Protein AF-U1ZRQ1-F1 (afdb_monomer_lite)

Secondary structure (DSSP, 8-state):
--EEEEEETTEEEETT------TT-----B-SS-EE-----S-S--

Sequence (46 aa):
MLEGSLQDERGVYPAGSWLRYPAQFSHRPGSAEGCLVWCKTGHLAP

Radius of gyration: 11.08 Å; chains: 1; bounding box: 22×17×28 Å

Foldseek 3Di:
DCAAWKAWPVGIAHHPDDDDDAPPDDTDIDGPVDDDDDDDDDPHDD

Structure (mmCIF, N/CA/C/O backbone):
data_AF-U1ZRQ1-F1
#
_entry.id   AF-U1ZRQ1-F1
#
loop_
_atom_site.group_PDB
_atom_site.id
_atom_site.type_symbol
_atom_site.label_atom_id
_atom_site.label_alt_id
_atom_site.label_comp_id
_atom_site.label_asym_id
_atom_site.label_entity_id
_atom_site.label_seq_id
_atom_site.pdbx_PDB_ins_code
_atom_site.Cartn_x
_atom_site.Cartn_y
_atom_site.Cartn_z
_atom_site.occupancy
_atom_site.B_iso_or_equiv
_atom_site.auth_seq_id
_atom_site.auth_comp_id
_atom_site.auth_asym_id
_atom_site.auth_atom_id
_atom_site.pdbx_PDB_model_num
ATOM 1 N N . MET A 1 1 ? -2.381 -4.915 3.267 1.00 96.69 1 MET A N 1
ATOM 2 C CA . MET A 1 1 ? -2.486 -4.048 4.455 1.00 96.69 1 MET A CA 1
ATOM 3 C C . MET A 1 1 ? -2.564 -4.991 5.624 1.00 96.69 1 MET A C 1
ATOM 5 O O . MET A 1 1 ? -3.439 -5.851 5.612 1.00 96.69 1 MET A O 1
ATOM 9 N N . LEU A 1 2 ? -1.587 -4.925 6.525 1.00 97.44 2 LEU A N 1
ATOM 10 C CA . LEU A 1 2 ? -1.533 -5.809 7.688 1.00 97.44 2 LEU A CA 1
ATOM 11 C C . LEU A 1 2 ? -2.507 -5.314 8.764 1.00 97.44 2 LEU A C 1
ATOM 13 O O . LEU A 1 2 ? -3.262 -6.113 9.300 1.00 97.44 2 LEU A O 1
ATOM 17 N N . GLU A 1 3 ? -2.554 -3.998 8.993 1.00 98.25 3 GLU A N 1
ATOM 18 C CA . GLU A 1 3 ? -3.457 -3.341 9.949 1.00 98.25 3 GLU A CA 1
ATOM 19 C C . GLU A 1 3 ? -3.926 -1.980 9.402 1.00 98.25 3 GLU A C 1
ATOM 21 O O . GLU A 1 3 ? -3.225 -1.365 8.592 1.00 98.25 3 GLU A O 1
ATOM 26 N N . GLY A 1 4 ? -5.095 -1.501 9.844 1.00 97.75 4 GLY A N 1
ATOM 27 C CA . GLY A 1 4 ? -5.678 -0.216 9.430 1.00 97.75 4 GLY A CA 1
ATOM 28 C C . GLY A 1 4 ? -6.143 -0.175 7.969 1.00 97.75 4 GLY A C 1
ATOM 29 O O . GLY A 1 4 ? -6.421 -1.209 7.358 1.00 97.75 4 GLY A O 1
ATOM 30 N N . SER A 1 5 ? -6.229 1.028 7.394 1.00 98.06 5 SER A N 1
ATOM 31 C CA . SER A 1 5 ? -6.618 1.239 5.992 1.00 98.06 5 SER A CA 1
ATOM 32 C C . SER A 1 5 ? -5.696 2.218 5.272 1.00 98.06 5 SER A C 1
ATOM 34 O O . SER A 1 5 ? -5.335 3.257 5.826 1.00 98.06 5 SER A O 1
ATOM 36 N N . LEU A 1 6 ? -5.371 1.919 4.016 1.00 97.62 6 LEU A N 1
ATOM 37 C CA . LEU A 1 6 ? -4.720 2.860 3.102 1.00 97.62 6 LEU A CA 1
ATOM 38 C C . LEU A 1 6 ? -5.778 3.520 2.214 1.00 97.62 6 LEU A C 1
ATOM 40 O O . LEU A 1 6 ? -6.771 2.882 1.886 1.00 97.62 6 LEU A O 1
ATOM 44 N N . GLN A 1 7 ? -5.553 4.748 1.771 1.00 97.81 7 GLN A N 1
ATOM 45 C CA . GLN A 1 7 ? -6.364 5.410 0.753 1.00 97.81 7 GLN A CA 1
ATOM 46 C C . GLN A 1 7 ? -5.482 6.056 -0.316 1.00 97.81 7 GLN A C 1
ATOM 48 O O . GLN A 1 7 ? -4.391 6.535 -0.010 1.00 97.81 7 GLN A O 1
ATOM 53 N N . ASP A 1 8 ? -5.958 6.078 -1.554 1.00 95.50 8 ASP A 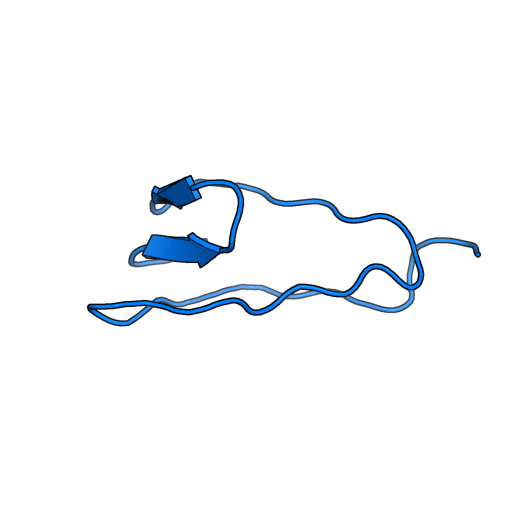N 1
ATOM 54 C CA . ASP A 1 8 ? -5.362 6.823 -2.666 1.00 95.50 8 ASP A CA 1
ATOM 55 C C . ASP A 1 8 ? -6.460 7.439 -3.552 1.00 95.50 8 ASP A C 1
ATOM 57 O O . ASP A 1 8 ? -7.626 7.515 -3.156 1.00 95.50 8 ASP A O 1
ATOM 61 N N . GLU A 1 9 ? -6.108 7.898 -4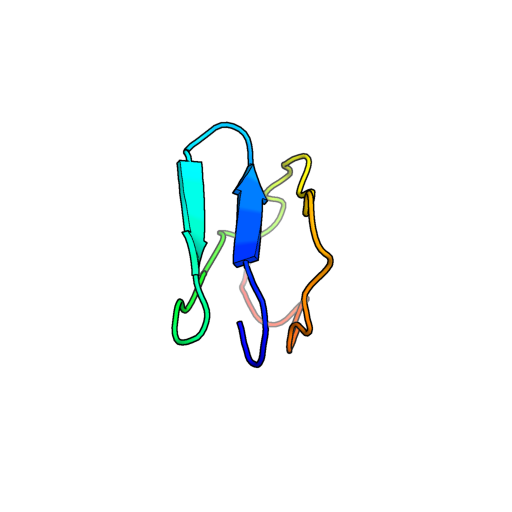.754 1.00 95.69 9 GLU A N 1
ATOM 62 C CA . GLU A 1 9 ? -7.041 8.553 -5.677 1.00 95.69 9 GLU A CA 1
ATOM 63 C C . GLU A 1 9 ? -8.147 7.615 -6.201 1.00 95.69 9 GLU A C 1
ATOM 65 O O . GLU A 1 9 ? -9.101 8.077 -6.827 1.00 95.69 9 GLU A O 1
ATOM 70 N N . ARG A 1 10 ? -8.024 6.300 -5.979 1.00 93.62 10 ARG A N 1
ATOM 71 C CA . ARG A 1 10 ? -8.935 5.262 -6.478 1.00 93.62 10 ARG A CA 1
ATOM 72 C C . ARG A 1 10 ? -9.832 4.680 -5.388 1.00 93.62 10 ARG A C 1
ATOM 74 O O . ARG A 1 10 ? -10.809 4.013 -5.725 1.00 93.62 10 ARG A O 1
ATOM 81 N N . GLY A 1 11 ? -9.543 4.928 -4.110 1.00 95.38 11 GLY A N 1
ATOM 82 C CA . GLY A 1 11 ? -10.419 4.528 -3.011 1.00 95.38 11 GLY A CA 1
ATOM 83 C C . GLY A 1 11 ? -9.692 4.173 -1.720 1.00 95.38 11 GLY A C 1
ATOM 84 O O . GLY A 1 11 ? -8.560 4.588 -1.482 1.00 95.38 11 GLY A O 1
ATOM 85 N N . VAL A 1 12 ? -10.388 3.411 -0.873 1.00 97.38 12 VAL A N 1
ATOM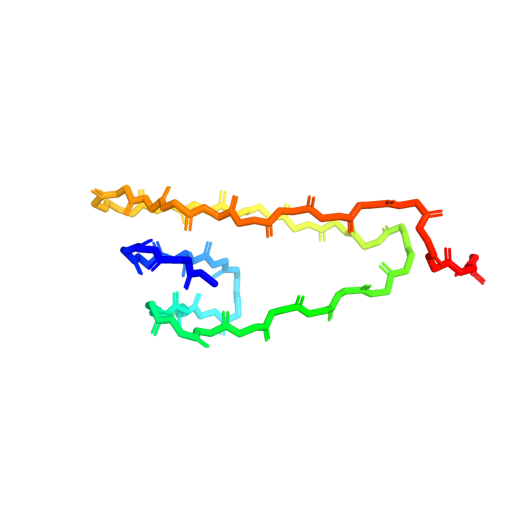 86 C CA . VAL A 1 12 ? -9.924 2.974 0.448 1.00 97.38 12 VAL A CA 1
ATOM 87 C C . VAL A 1 12 ? -9.715 1.461 0.447 1.00 97.38 12 VAL A C 1
ATOM 89 O O . VAL A 1 12 ? -10.571 0.701 -0.004 1.00 97.38 12 VAL A O 1
ATOM 92 N N . TYR A 1 13 ? -8.588 1.028 0.999 1.00 97.62 13 TYR A N 1
ATOM 93 C CA . TYR A 1 13 ? -8.133 -0.355 1.052 1.00 97.62 13 TYR A CA 1
ATOM 94 C C . TYR A 1 13 ? -7.968 -0.783 2.519 1.00 97.62 13 TYR A C 1
ATOM 96 O O . TYR A 1 13 ? -6.958 -0.440 3.147 1.00 97.62 13 TYR A O 1
ATOM 104 N N . PRO A 1 14 ? -8.943 -1.508 3.099 1.00 97.94 14 PRO A N 1
ATOM 105 C CA . PRO A 1 14 ? -8.895 -1.942 4.496 1.00 97.94 14 PRO A CA 1
ATOM 106 C C . PRO A 1 14 ? -7.871 -3.065 4.731 1.00 97.94 14 PRO A C 1
ATOM 108 O O . PRO A 1 14 ? -7.299 -3.624 3.786 1.00 97.94 14 PRO A O 1
ATOM 111 N N . ALA A 1 15 ? -7.657 -3.423 6.000 1.00 98.12 15 ALA A N 1
ATOM 112 C CA . ALA A 1 15 ? -6.831 -4.558 6.403 1.00 98.12 15 ALA A CA 1
ATOM 113 C C . ALA A 1 15 ? -7.231 -5.835 5.640 1.00 98.12 15 ALA A C 1
ATOM 115 O O . ALA A 1 15 ? -8.408 -6.095 5.399 1.00 98.12 15 ALA A O 1
ATOM 116 N N . GLY A 1 16 ? -6.232 -6.603 5.201 1.00 97.88 16 GLY A N 1
ATOM 117 C CA . GLY A 1 16 ? -6.417 -7.744 4.298 1.00 97.88 16 GLY A CA 1
ATOM 118 C C . GLY A 1 16 ? -6.344 -7.404 2.803 1.00 97.88 16 GLY A C 1
ATOM 119 O O . GLY A 1 16 ? -6.129 -8.304 1.995 1.00 97.88 16 GLY A O 1
ATOM 120 N N . SER A 1 17 ? -6.419 -6.126 2.410 1.00 97.81 17 SER A N 1
ATOM 121 C CA . SER A 1 17 ? -6.235 -5.734 1.003 1.00 97.81 17 SER A CA 1
ATOM 122 C C . SER A 1 17 ? -4.818 -6.033 0.512 1.00 97.81 17 SER A C 1
ATOM 124 O O . SER A 1 17 ? -3.841 -5.793 1.228 1.00 97.81 17 SER A O 1
ATOM 126 N N . TRP A 1 18 ? -4.687 -6.486 -0.734 1.00 97.19 18 TRP A N 1
ATOM 127 C CA . TRP A 1 18 ? -3.401 -6.650 -1.410 1.00 97.19 18 TRP A CA 1
ATOM 128 C C . TRP A 1 18 ? -3.368 -5.806 -2.679 1.00 97.19 18 TRP A C 1
ATOM 130 O O . TRP A 1 18 ? -4.245 -5.922 -3.532 1.00 97.19 18 TRP A O 1
ATOM 140 N N . LEU A 1 19 ? -2.354 -4.949 -2.786 1.00 95.50 19 LEU A N 1
ATOM 141 C CA . LEU A 1 19 ? -2.196 -4.018 -3.897 1.00 95.50 19 LEU A CA 1
ATOM 142 C C . LEU A 1 19 ? -0.963 -4.393 -4.704 1.00 95.50 19 LEU A C 1
ATOM 144 O O . LEU A 1 19 ? 0.105 -4.659 -4.148 1.00 95.50 19 LEU A O 1
ATOM 148 N N . ARG A 1 20 ? -1.115 -4.373 -6.027 1.00 95.69 20 ARG A N 1
ATOM 149 C CA . ARG A 1 20 ? -0.021 -4.558 -6.972 1.00 95.69 20 ARG A CA 1
ATOM 150 C C . ARG A 1 20 ? -0.073 -3.465 -8.020 1.00 95.69 20 ARG A C 1
ATOM 152 O O . ARG A 1 20 ? -1.065 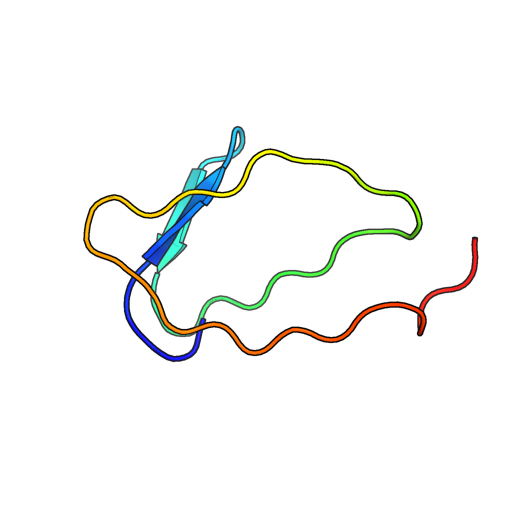-3.314 -8.725 1.00 95.69 20 ARG A O 1
ATOM 159 N N . TYR A 1 21 ? 1.038 -2.759 -8.142 1.00 94.69 21 TYR A N 1
ATOM 160 C CA . TYR A 1 21 ? 1.214 -1.686 -9.103 1.00 94.69 21 TYR A CA 1
ATOM 161 C C . TYR A 1 21 ? 2.254 -2.075 -10.155 1.00 94.69 21 TYR A C 1
ATOM 163 O O . TYR A 1 21 ? 3.176 -2.821 -9.821 1.00 94.69 21 TYR A O 1
ATOM 171 N N . PRO A 1 22 ? 2.119 -1.614 -11.413 1.00 95.00 22 PRO A N 1
ATOM 172 C CA . PRO A 1 22 ? 3.146 -1.819 -12.430 1.00 95.00 22 PRO A CA 1
ATOM 173 C C . PRO A 1 22 ? 4.450 -1.094 -12.062 1.00 95.00 22 PRO A C 1
ATOM 175 O O . PRO A 1 22 ? 4.470 -0.223 -11.186 1.00 95.00 22 PRO A O 1
ATOM 178 N N . ALA A 1 23 ? 5.553 -1.458 -12.723 1.00 94.88 23 ALA A N 1
ATOM 179 C CA . ALA A 1 23 ? 6.813 -0.743 -12.556 1.00 94.88 23 ALA A CA 1
ATOM 180 C C . ALA A 1 23 ? 6.634 0.746 -12.893 1.00 94.88 23 ALA A C 1
ATOM 182 O O . ALA A 1 23 ? 5.831 1.108 -13.749 1.00 94.88 23 ALA A O 1
ATOM 183 N N . GLN A 1 24 ? 7.366 1.607 -12.180 1.00 90.75 24 GLN A N 1
ATOM 184 C CA . GLN A 1 24 ? 7.331 3.070 -12.345 1.00 90.75 24 GLN A CA 1
ATOM 185 C C . GLN A 1 24 ? 5.971 3.728 -12.042 1.00 90.75 24 GLN A C 1
ATOM 187 O O . GLN A 1 24 ? 5.797 4.925 -12.270 1.00 90.75 24 GLN A O 1
ATOM 192 N N . PHE A 1 25 ? 5.011 2.983 -11.488 1.00 92.88 25 PHE A N 1
ATOM 193 C CA . PHE A 1 25 ? 3.749 3.553 -11.043 1.00 92.88 25 PHE A CA 1
ATOM 194 C C . PHE A 1 25 ? 3.959 4.553 -9.902 1.00 92.88 25 PHE A C 1
ATOM 196 O O . PHE A 1 25 ? 4.693 4.284 -8.951 1.00 92.88 25 PHE A O 1
ATOM 203 N N . SER A 1 26 ? 3.255 5.680 -9.979 1.00 91.44 26 SER A N 1
ATOM 204 C CA . SER A 1 26 ? 3.255 6.728 -8.964 1.00 91.44 26 SER A CA 1
ATOM 205 C C . SER A 1 26 ? 1.820 7.037 -8.543 1.00 91.44 26 SER A C 1
ATOM 207 O O . SER A 1 26 ? 0.925 7.100 -9.384 1.00 91.44 26 SER A O 1
ATOM 209 N N . HIS A 1 27 ? 1.616 7.201 -7.242 1.00 92.00 27 HIS A N 1
ATOM 210 C CA . HIS A 1 27 ? 0.359 7.596 -6.604 1.00 92.00 27 HIS A CA 1
ATOM 211 C C . HIS A 1 27 ? 0.680 8.299 -5.278 1.00 92.00 27 HIS A C 1
ATOM 213 O O . HIS A 1 27 ? 1.836 8.308 -4.840 1.00 92.00 27 HIS A O 1
ATOM 219 N N . ARG A 1 28 ? -0.324 8.891 -4.629 1.00 94.25 28 ARG A N 1
ATOM 220 C CA . ARG A 1 28 ? -0.182 9.583 -3.340 1.00 94.25 28 ARG A CA 1
ATOM 221 C C . ARG A 1 28 ? -0.950 8.838 -2.245 1.00 94.25 28 ARG A C 1
ATOM 223 O O . ARG A 1 28 ? -2.090 9.197 -1.952 1.00 94.25 28 ARG A O 1
ATOM 230 N N . PRO A 1 29 ? -0.349 7.802 -1.636 1.00 95.19 29 PRO A N 1
ATOM 231 C CA . PRO A 1 29 ? -1.024 7.025 -0.614 1.00 95.19 29 PRO A CA 1
ATOM 232 C C . PRO A 1 29 ? -1.119 7.817 0.695 1.00 95.19 29 PRO A C 1
ATOM 234 O O . PRO A 1 29 ? -0.192 8.533 1.077 1.00 95.19 29 PRO A O 1
ATOM 237 N N . GLY A 1 30 ? -2.228 7.648 1.402 1.00 96.81 30 GLY A N 1
ATOM 238 C CA . GLY A 1 30 ? -2.474 8.224 2.717 1.00 96.81 30 GLY A CA 1
ATOM 239 C C . GLY A 1 30 ? -3.202 7.252 3.636 1.00 96.81 30 GLY A C 1
ATOM 240 O O . GLY A 1 30 ? -3.598 6.157 3.236 1.00 96.81 30 GLY A O 1
ATOM 241 N N . SER A 1 31 ? -3.382 7.658 4.887 1.00 97.69 31 SER A N 1
ATOM 242 C CA . SER A 1 31 ? -4.190 6.929 5.859 1.00 97.69 31 SER A CA 1
ATOM 243 C C . SER A 1 31 ? -4.722 7.904 6.902 1.00 97.69 31 SER A C 1
ATOM 245 O O . SER A 1 31 ? -3.932 8.621 7.513 1.00 97.69 31 SER A O 1
ATOM 247 N N . ALA A 1 32 ? -6.043 7.953 7.080 1.00 95.38 32 ALA A N 1
ATOM 248 C CA . ALA A 1 32 ? -6.679 8.856 8.040 1.00 95.38 32 ALA A CA 1
ATOM 249 C C . ALA A 1 32 ? -6.408 8.455 9.502 1.00 95.38 32 ALA A C 1
ATOM 251 O O . ALA A 1 32 ? -6.120 9.317 10.326 1.00 95.38 32 ALA A O 1
ATOM 252 N N . GLU A 1 33 ? -6.459 7.155 9.811 1.00 96.44 33 GLU A N 1
ATOM 253 C CA . GLU A 1 33 ? -6.275 6.620 11.173 1.00 96.44 33 GLU A CA 1
ATOM 254 C C . GLU A 1 33 ? -4.926 5.905 11.374 1.00 96.44 33 GLU A C 1
ATOM 256 O O . GLU A 1 33 ? -4.621 5.421 12.462 1.00 96.44 33 GLU A O 1
ATOM 261 N N . GLY A 1 34 ? -4.091 5.855 10.334 1.00 97.12 34 GLY A N 1
ATOM 262 C CA . GLY A 1 34 ? -2.854 5.078 10.315 1.00 97.12 34 GLY A CA 1
ATOM 263 C C . GLY A 1 34 ? -3.058 3.652 9.794 1.00 97.12 34 GLY A C 1
ATOM 264 O O . GLY A 1 34 ? -4.151 3.082 9.816 1.00 97.12 34 GLY A O 1
ATOM 265 N N . CYS A 1 35 ? -1.984 3.067 9.261 1.00 97.81 35 CYS A N 1
ATOM 266 C CA . CYS A 1 35 ? -1.990 1.688 8.781 1.00 97.81 35 CYS A CA 1
ATOM 267 C C . CYS A 1 35 ? -0.593 1.065 8.840 1.00 97.81 35 CYS A C 1
ATOM 269 O O . CYS A 1 35 ? 0.420 1.766 8.766 1.00 97.81 35 CYS A O 1
ATOM 271 N N . LEU A 1 36 ? -0.551 -0.264 8.925 1.00 97.94 36 LEU A N 1
ATOM 272 C CA . LEU A 1 36 ? 0.668 -1.055 8.793 1.00 97.94 36 LEU A CA 1
ATOM 273 C C . LEU A 1 36 ? 0.672 -1.754 7.435 1.00 97.94 36 LEU A C 1
ATOM 275 O O . LEU A 1 36 ? -0.254 -2.495 7.082 1.00 97.94 36 LEU A O 1
ATOM 279 N N . VAL A 1 37 ? 1.741 -1.551 6.668 1.00 97.06 37 VAL A N 1
ATOM 280 C CA . VAL A 1 37 ? 1.853 -2.067 5.303 1.00 97.06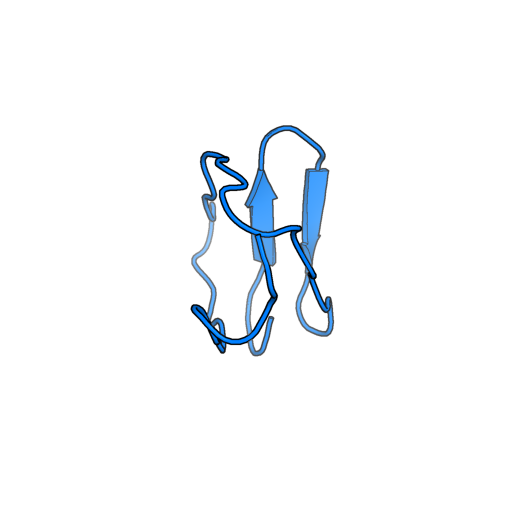 37 VAL A CA 1
ATOM 281 C C . VAL A 1 37 ? 3.146 -2.849 5.138 1.00 97.06 37 VAL A C 1
ATOM 283 O O . VAL A 1 37 ? 4.225 -2.365 5.467 1.00 97.06 37 VAL A O 1
ATOM 286 N N . TRP A 1 38 ? 3.042 -4.048 4.569 1.00 97.75 38 TRP A N 1
ATOM 287 C CA . TRP A 1 38 ? 4.196 -4.731 3.998 1.00 97.75 38 TRP A CA 1
ATOM 288 C C . TRP A 1 38 ? 4.391 -4.260 2.557 1.00 97.75 38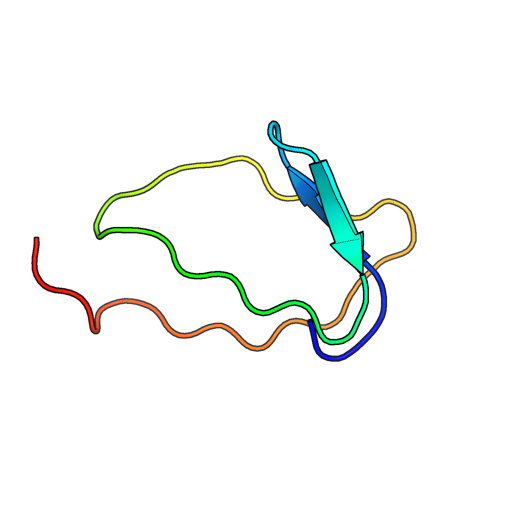 TRP A C 1
ATOM 290 O O . TRP A 1 38 ? 3.451 -4.303 1.761 1.00 97.75 38 TRP A O 1
ATOM 300 N N . CYS A 1 39 ? 5.601 -3.814 2.222 1.00 96.19 39 CYS A N 1
ATOM 301 C CA . CYS A 1 39 ? 5.932 -3.272 0.909 1.00 96.19 39 CYS A CA 1
ATOM 302 C C . CYS A 1 39 ? 7.135 -4.003 0.302 1.00 96.19 39 CYS A C 1
ATOM 304 O O . CYS A 1 39 ? 8.140 -4.227 0.977 1.00 96.19 39 CYS A O 1
ATOM 306 N N . LYS A 1 40 ? 7.040 -4.341 -0.990 1.00 96.00 40 LYS A N 1
ATOM 307 C CA . LYS A 1 40 ? 8.138 -4.900 -1.788 1.00 96.00 40 LYS A CA 1
ATOM 308 C C . LYS A 1 40 ? 8.215 -4.200 -3.143 1.00 96.00 40 LYS A C 1
ATOM 310 O O . LYS A 1 40 ? 7.291 -4.296 -3.948 1.00 96.00 40 LYS A O 1
ATOM 315 N N . THR A 1 41 ? 9.345 -3.560 -3.424 1.00 94.75 41 THR A N 1
ATOM 316 C CA . THR A 1 41 ? 9.602 -2.805 -4.663 1.00 94.75 41 THR A CA 1
ATOM 317 C C . THR A 1 41 ? 10.729 -3.449 -5.487 1.00 94.75 41 THR A C 1
ATOM 319 O O . THR A 1 41 ? 11.368 -4.397 -5.034 1.00 94.75 41 THR A O 1
ATOM 322 N N . GLY A 1 42 ? 10.919 -3.014 -6.740 1.00 93.81 42 GLY A N 1
ATOM 323 C CA . GLY A 1 42 ? 12.054 -3.417 -7.595 1.00 93.81 42 GLY A CA 1
ATOM 324 C C . GLY A 1 42 ? 12.011 -4.821 -8.223 1.00 93.81 42 GLY A C 1
ATOM 325 O O . GLY A 1 42 ? 12.936 -5.187 -8.934 1.00 93.81 42 GLY A O 1
ATOM 326 N N . HIS A 1 43 ? 10.961 -5.616 -7.988 1.00 94.00 43 HIS A N 1
ATOM 327 C CA . HIS A 1 43 ? 10.859 -7.000 -8.486 1.00 94.00 43 HIS A CA 1
ATOM 328 C C . HIS A 1 43 ? 10.083 -7.150 -9.806 1.00 94.00 43 HIS A C 1
ATOM 330 O O . HIS A 1 43 ? 10.045 -8.241 -10.370 1.00 94.00 43 HIS A O 1
ATOM 336 N N . LEU A 1 44 ? 9.412 -6.089 -10.260 1.00 94.75 44 LEU A N 1
ATOM 337 C CA . LEU A 1 44 ? 8.692 -6.070 -11.532 1.00 94.75 44 LEU A CA 1
ATOM 338 C C . LEU A 1 44 ? 9.593 -5.462 -12.606 1.00 94.75 44 LEU A C 1
ATOM 340 O O . LEU A 1 44 ? 10.257 -4.460 -12.346 1.00 94.75 44 LEU A O 1
ATOM 344 N N . ALA A 1 45 ? 9.600 -6.077 -13.790 1.00 89.75 45 ALA A N 1
ATOM 345 C CA . ALA A 1 45 ? 10.289 -5.535 -14.955 1.00 89.75 45 ALA A CA 1
ATOM 346 C C . ALA A 1 45 ? 9.659 -4.193 -15.389 1.00 89.75 45 ALA A C 1
ATOM 348 O O . ALA A 1 45 ? 8.465 -4.000 -15.131 1.00 89.75 45 ALA A O 1
ATOM 349 N N . PRO A 1 46 ? 10.449 -3.290 -16.005 1.00 83.88 46 PRO A N 1
ATOM 350 C CA . PRO A 1 46 ? 9.943 -2.073 -16.638 1.00 83.88 46 PRO A CA 1
ATOM 351 C C . PRO A 1 46 ? 8.826 -2.348 -17.646 1.00 83.88 46 PRO A C 1
ATOM 353 O O . PRO A 1 46 ? 8.916 -3.375 -18.358 1.00 83.88 46 PRO A O 1
#

pLDDT: mean 95.59, std 2.71, range [83.88, 98.25]